Protein AF-A0A7X6U0X2-F1 (afdb_monomer_lite)

pLDDT: mean 89.51, std 10.85, range [42.09, 97.94]

Sequence (118 aa):
MNEQQKKRKHIPDITTALRADVIRMPGIISECSGIRIHGRRIKSVIFTTDAAQIINHNADAAMAVYPFTPHPAISNALISISPVPVFSGVGGGTTGGARCAQIAIFSEAQGAVGLVVN

Secondary structure (DSSP, 8-state):
------PPPP------GGGTT-BPPPGGGGGS--EEETTEEE--EEE---HHHHHSB--SEEEE--SS---HHHHHHHHHH-SS-EEEEEE-SSS-THHHHHHHHHHHHTT-SEEEE-

Radius of gyration: 16.9 Å; chains: 1; bounding box: 47×26×48 Å

Structure (mmCIF, N/CA/C/O backbone):
data_AF-A0A7X6U0X2-F1
#
_entry.id   AF-A0A7X6U0X2-F1
#
loop_
_atom_site.group_PDB
_atom_site.id
_atom_site.type_symbol
_atom_site.label_atom_id
_atom_site.label_alt_id
_atom_site.label_comp_id
_atom_site.label_asym_id
_atom_site.label_entity_id
_atom_site.label_seq_id
_atom_site.pdbx_PDB_ins_code
_atom_site.Cartn_x
_atom_site.Cartn_y
_atom_site.Cartn_z
_atom_site.occupancy
_atom_site.B_iso_or_equiv
_atom_site.auth_seq_id
_atom_site.auth_comp_id
_atom_site.auth_asym_id
_atom_site.auth_atom_id
_atom_site.pdbx_PDB_model_num
ATOM 1 N N . MET A 1 1 ? -34.869 15.527 -0.840 1.00 43.88 1 MET A N 1
ATOM 2 C CA . MET A 1 1 ? -34.350 14.150 -0.673 1.00 43.88 1 MET A CA 1
ATOM 3 C C . MET A 1 1 ? -33.636 14.121 0.668 1.00 43.88 1 MET A C 1
ATOM 5 O O . MET A 1 1 ? -32.683 14.865 0.829 1.00 43.88 1 MET A O 1
ATOM 9 N N . ASN A 1 2 ? -34.190 13.422 1.662 1.00 42.09 2 ASN A N 1
ATOM 10 C CA . ASN A 1 2 ? -33.821 13.593 3.072 1.00 42.09 2 ASN A CA 1
ATOM 11 C C . ASN A 1 2 ? -32.375 13.162 3.355 1.00 42.09 2 ASN A C 1
ATOM 13 O O . ASN A 1 2 ? -32.067 11.971 3.333 1.00 42.09 2 ASN A O 1
ATOM 17 N N . GLU A 1 3 ? -31.517 14.126 3.691 1.00 54.78 3 GLU A N 1
ATOM 18 C CA . GLU A 1 3 ? -30.254 13.881 4.382 1.00 54.78 3 GLU A CA 1
ATOM 19 C C . GLU A 1 3 ? -30.566 13.407 5.804 1.00 54.78 3 GLU A C 1
ATOM 21 O O . GLU A 1 3 ? -30.673 14.182 6.752 1.00 54.78 3 GLU A O 1
ATOM 26 N N . GLN A 1 4 ? -30.762 12.100 5.967 1.00 58.22 4 GLN A N 1
ATOM 27 C CA . GLN A 1 4 ? -30.708 11.499 7.292 1.00 58.22 4 GLN A CA 1
ATOM 28 C C . GLN A 1 4 ? -29.291 11.711 7.833 1.00 58.22 4 GLN A C 1
ATOM 30 O O . GLN A 1 4 ? -28.351 11.040 7.401 1.00 58.22 4 GLN A O 1
ATOM 35 N N . GLN A 1 5 ? -29.140 12.656 8.766 1.00 60.00 5 GLN A N 1
ATOM 36 C CA . GLN A 1 5 ? -27.924 12.853 9.550 1.00 60.00 5 GLN A CA 1
ATOM 37 C C . GLN A 1 5 ? -27.453 11.493 10.076 1.00 60.00 5 GLN A C 1
ATOM 39 O O . GLN A 1 5 ? -28.068 10.892 10.961 1.00 60.00 5 GLN A O 1
ATOM 44 N N . LYS A 1 6 ? -26.356 10.981 9.510 1.00 63.91 6 LYS A N 1
ATOM 45 C CA . LYS A 1 6 ? -25.687 9.778 10.007 1.00 63.91 6 LYS A CA 1
ATOM 46 C C . LYS A 1 6 ? -25.293 10.037 11.458 1.00 63.91 6 LYS A C 1
ATOM 48 O O . LYS A 1 6 ? -24.331 10.756 11.715 1.00 63.91 6 LYS A O 1
ATOM 53 N N . LYS A 1 7 ? -26.009 9.434 12.412 1.00 72.75 7 LYS A N 1
ATOM 54 C CA . LYS A 1 7 ? -25.579 9.405 13.816 1.00 72.75 7 LYS A CA 1
ATOM 55 C C . LYS A 1 7 ? -24.140 8.883 13.867 1.00 72.75 7 LYS A C 1
ATOM 57 O O . LYS A 1 7 ? -23.871 7.769 13.407 1.00 72.75 7 LYS A O 1
ATOM 62 N N . ARG A 1 8 ? -23.218 9.693 14.400 1.00 70.31 8 ARG A N 1
ATOM 63 C CA . ARG A 1 8 ? -21.827 9.284 14.622 1.00 70.31 8 ARG A CA 1
ATOM 64 C C . ARG A 1 8 ? -21.830 8.110 15.598 1.00 70.31 8 ARG A C 1
ATOM 66 O O . ARG A 1 8 ? -22.287 8.236 16.730 1.00 70.31 8 ARG A O 1
ATOM 73 N N . LYS A 1 9 ? -21.375 6.951 15.125 1.00 79.00 9 LYS A N 1
ATOM 74 C CA . LYS A 1 9 ? -21.203 5.765 15.964 1.00 79.00 9 LYS A CA 1
ATOM 75 C C . LYS A 1 9 ? -19.980 5.985 16.847 1.00 79.00 9 LYS A C 1
ATOM 77 O O . LYS A 1 9 ? -18.942 6.403 16.341 1.00 79.00 9 LYS A O 1
ATOM 82 N N . HIS A 1 10 ? -20.102 5.700 18.139 1.00 84.25 10 HIS A N 1
ATOM 83 C CA . HIS A 1 10 ? -18.931 5.586 18.998 1.00 84.25 10 HIS A CA 1
ATOM 84 C C . HIS A 1 10 ? -18.166 4.320 18.596 1.00 84.25 10 HIS A C 1
ATOM 86 O O . HIS A 1 10 ? -18.749 3.236 18.559 1.00 84.25 10 HIS A O 1
ATOM 92 N N . ILE A 1 11 ? -16.895 4.477 18.235 1.00 86.31 11 ILE A N 1
ATOM 93 C CA . ILE A 1 11 ? -16.005 3.378 17.858 1.00 86.31 11 ILE A CA 1
ATOM 94 C C . ILE A 1 11 ? -14.947 3.301 18.962 1.00 86.31 11 ILE A C 1
ATOM 96 O O . ILE A 1 11 ? -14.166 4.246 19.081 1.00 86.31 11 ILE A O 1
ATOM 100 N N . PRO A 1 12 ? -14.938 2.246 19.794 1.00 87.81 12 PRO A N 1
ATOM 101 C CA . PRO A 1 12 ? -13.898 2.086 20.800 1.00 87.81 12 PRO A CA 1
ATOM 102 C C . PRO A 1 12 ? -12.551 1.841 20.111 1.00 87.81 12 PRO A C 1
ATOM 104 O O . PRO A 1 12 ? -12.467 1.049 19.172 1.00 87.81 12 PRO A O 1
ATOM 107 N N . ASP A 1 13 ? -11.506 2.518 20.581 1.00 86.19 13 ASP A N 1
ATOM 108 C CA . ASP A 1 13 ? -10.133 2.340 20.107 1.00 86.19 13 ASP A CA 1
ATOM 109 C C . ASP A 1 13 ? -9.341 1.540 21.147 1.00 86.19 13 ASP A C 1
ATOM 111 O O . ASP A 1 13 ? -9.223 1.952 22.302 1.00 86.19 13 ASP A O 1
ATOM 115 N N . ILE A 1 14 ? -8.839 0.370 20.749 1.00 88.88 14 ILE A N 1
ATOM 116 C CA . ILE A 1 14 ? -8.076 -0.533 21.614 1.00 88.88 14 ILE A CA 1
ATOM 117 C C . ILE A 1 14 ? -6.607 -0.426 21.209 1.00 88.88 14 ILE A C 1
ATOM 119 O O . ILE A 1 14 ? -6.210 -0.892 20.142 1.00 88.88 14 ILE A O 1
ATOM 123 N N . THR A 1 15 ? -5.787 0.167 22.074 1.00 88.50 15 THR A N 1
ATOM 124 C CA . THR A 1 15 ? -4.358 0.402 21.820 1.00 88.50 15 THR A CA 1
ATOM 125 C C . THR A 1 15 ? -3.507 0.088 23.052 1.00 88.50 15 THR A C 1
ATOM 127 O O . THR A 1 15 ? -4.023 -0.057 24.158 1.00 88.50 15 THR A O 1
ATOM 130 N N . THR A 1 16 ? -2.192 -0.024 22.865 1.00 90.62 16 THR A N 1
ATOM 131 C CA . THR A 1 16 ? -1.201 -0.222 23.936 1.00 90.62 16 THR A CA 1
ATOM 132 C C . THR A 1 16 ? -0.067 0.796 23.803 1.00 90.62 16 THR A C 1
ATOM 134 O O . THR A 1 16 ? 0.109 1.388 22.738 1.00 90.62 16 THR A O 1
ATOM 137 N N . ALA A 1 17 ? 0.732 0.984 24.861 1.00 88.81 17 ALA A N 1
ATOM 138 C CA . ALA A 1 17 ? 1.894 1.881 24.829 1.00 88.81 17 ALA A CA 1
ATOM 139 C C . ALA A 1 17 ? 2.924 1.489 23.749 1.00 88.81 17 ALA A C 1
ATOM 141 O O . ALA A 1 17 ? 3.520 2.354 23.123 1.00 88.81 17 ALA A O 1
ATOM 142 N N . LEU A 1 18 ? 3.064 0.189 23.460 1.00 89.00 18 LEU A N 1
ATOM 143 C CA . LEU A 1 18 ? 3.949 -0.331 22.406 1.00 89.00 18 LEU A CA 1
ATOM 144 C C . LEU A 1 18 ? 3.450 -0.041 20.977 1.00 89.00 18 LEU A C 1
ATOM 146 O O . LEU A 1 18 ? 4.170 -0.292 20.018 1.00 89.00 18 LEU A O 1
ATOM 150 N N . ARG A 1 19 ? 2.215 0.456 20.821 1.00 84.25 19 ARG A N 1
ATOM 151 C CA . ARG A 1 19 ? 1.617 0.867 19.539 1.00 84.25 19 ARG A CA 1
ATOM 152 C C . ARG A 1 19 ? 1.375 2.376 19.456 1.00 84.25 19 ARG A C 1
ATOM 154 O O . ARG A 1 19 ? 0.544 2.824 18.668 1.00 84.25 19 ARG A O 1
ATOM 161 N N . ALA A 1 20 ? 2.082 3.159 20.271 1.00 83.00 20 ALA A N 1
ATOM 162 C CA . ALA A 1 20 ? 1.974 4.615 20.250 1.00 83.00 20 ALA A CA 1
ATOM 163 C C . ALA A 1 20 ? 2.386 5.210 18.889 1.00 83.00 20 ALA A C 1
ATOM 165 O O . ALA A 1 20 ? 1.717 6.119 18.406 1.00 83.00 20 ALA A O 1
ATOM 166 N N . ASP A 1 21 ? 3.398 4.629 18.236 1.00 89.00 21 ASP A N 1
ATOM 167 C CA . ASP A 1 21 ? 3.983 5.147 16.990 1.00 89.00 21 ASP A CA 1
ATOM 168 C C . ASP A 1 21 ? 3.273 4.670 15.709 1.00 89.00 21 ASP A C 1
ATOM 170 O O . ASP A 1 21 ? 3.786 4.848 14.604 1.00 89.00 21 ASP A O 1
ATOM 174 N N . VAL A 1 22 ? 2.105 4.026 15.822 1.00 93.88 22 VAL A N 1
ATOM 175 C CA . VAL A 1 22 ? 1.315 3.623 14.646 1.00 93.88 22 VAL A CA 1
ATOM 176 C C . VAL A 1 22 ? 0.911 4.864 13.852 1.00 93.88 22 VAL A C 1
ATOM 178 O O . VAL A 1 22 ? 0.327 5.803 14.396 1.00 93.88 22 VAL A O 1
ATOM 181 N N . ILE A 1 23 ? 1.120 4.833 12.535 1.00 95.50 23 ILE A N 1
ATOM 182 C CA . ILE A 1 23 ? 0.636 5.886 11.640 1.00 95.50 23 ILE A CA 1
ATOM 183 C C . ILE A 1 23 ? -0.890 5.787 11.541 1.00 95.50 23 ILE A C 1
ATOM 185 O O . ILE A 1 23 ? -1.443 4.840 10.970 1.00 95.50 23 ILE A O 1
ATOM 189 N N . ARG A 1 24 ? -1.580 6.782 12.106 1.00 94.56 24 ARG A N 1
ATOM 190 C CA . ARG A 1 24 ? -3.045 6.838 12.165 1.00 94.56 24 ARG A CA 1
ATOM 191 C C . ARG A 1 24 ? -3.619 7.712 11.058 1.00 94.56 24 ARG A C 1
ATOM 193 O O . ARG A 1 24 ? -3.265 8.879 10.913 1.00 94.56 24 ARG A O 1
ATOM 200 N N . MET A 1 25 ? -4.560 7.152 10.310 1.00 95.31 25 MET A N 1
ATOM 201 C CA . MET A 1 25 ? -5.336 7.867 9.308 1.00 95.31 25 MET A CA 1
ATOM 202 C C . MET A 1 25 ? -6.271 8.897 9.962 1.00 95.31 25 MET A C 1
ATOM 204 O O . MET A 1 25 ? -6.887 8.597 10.992 1.00 95.31 25 MET A O 1
ATOM 208 N N . PRO A 1 26 ? -6.438 10.090 9.361 1.00 93.81 26 PRO A N 1
ATOM 209 C CA . PRO A 1 26 ? -7.380 11.094 9.841 1.00 93.81 26 PRO A CA 1
ATOM 210 C C . PRO A 1 26 ? -8.812 10.557 9.952 1.00 93.81 26 PRO A C 1
ATOM 212 O O . PRO A 1 26 ? -9.360 10.008 8.995 1.00 93.81 26 PRO A O 1
ATOM 215 N N . GLY A 1 27 ? -9.466 10.791 11.095 1.00 91.06 27 GLY A N 1
ATOM 216 C CA . GLY A 1 27 ? -10.826 10.295 11.352 1.00 91.06 27 GLY A CA 1
ATOM 217 C C . GLY A 1 27 ? -11.877 10.766 10.335 1.00 91.06 27 GLY A C 1
ATOM 218 O O . GLY A 1 27 ? -12.848 10.050 10.077 1.00 91.06 27 GLY A O 1
ATOM 219 N N . ILE A 1 28 ? -11.652 11.921 9.694 1.00 92.38 28 ILE A N 1
ATOM 220 C CA . ILE A 1 28 ? -12.518 12.473 8.638 1.00 92.38 28 ILE A CA 1
ATOM 221 C C . ILE A 1 28 ? -12.660 11.533 7.430 1.00 92.38 28 ILE A C 1
ATOM 223 O O . ILE A 1 28 ? -13.702 11.518 6.779 1.00 92.38 28 ILE A O 1
ATOM 227 N N . ILE A 1 29 ? -11.676 10.661 7.174 1.00 94.25 29 ILE A N 1
ATOM 228 C CA . ILE A 1 29 ? -11.734 9.674 6.083 1.00 94.25 29 ILE A CA 1
ATOM 229 C C . ILE A 1 29 ? -12.909 8.697 6.269 1.00 94.25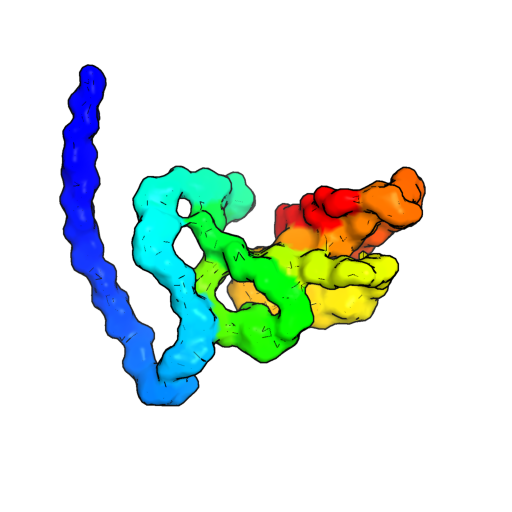 29 ILE A C 1
ATOM 231 O O . ILE A 1 29 ? -13.448 8.167 5.299 1.00 94.25 29 ILE A O 1
ATOM 235 N N . SER A 1 30 ? -13.395 8.492 7.497 1.00 90.12 30 SER A N 1
ATOM 236 C CA . SER A 1 30 ? -14.567 7.643 7.744 1.00 90.12 30 SER A CA 1
ATOM 237 C C . SER A 1 30 ? -15.846 8.141 7.047 1.00 90.12 30 SER A C 1
ATOM 239 O O . SER A 1 30 ? -16.726 7.324 6.740 1.00 90.12 30 SER A O 1
ATOM 241 N N . GLU A 1 31 ? -15.928 9.438 6.737 1.00 91.44 31 GLU A N 1
ATOM 242 C CA . GLU A 1 31 ? -17.068 10.079 6.077 1.00 91.44 31 GLU A CA 1
ATOM 243 C C . GLU A 1 31 ? -17.080 9.835 4.557 1.00 91.44 31 GLU A C 1
ATOM 245 O O . GLU A 1 31 ? -18.146 9.887 3.938 1.00 91.44 31 GLU A O 1
ATO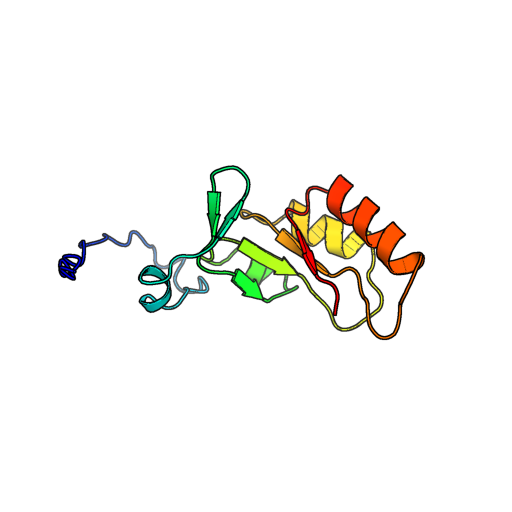M 250 N N . CYS A 1 32 ? -15.942 9.462 3.955 1.00 93.44 32 CYS A N 1
ATOM 251 C CA . CYS A 1 32 ? -15.850 9.239 2.515 1.00 93.44 32 CYS A CA 1
ATOM 252 C C . CYS A 1 32 ? -16.562 7.948 2.058 1.00 93.44 32 CYS A C 1
ATOM 254 O O . CYS A 1 32 ? -16.770 6.977 2.810 1.00 93.44 32 CYS A O 1
ATOM 256 N N . SER A 1 33 ? -16.943 7.924 0.777 1.00 94.75 33 SER A N 1
ATOM 257 C CA . SER A 1 33 ? -17.485 6.733 0.122 1.00 94.75 33 SER A CA 1
ATOM 258 C C . SER A 1 33 ? -16.427 5.631 0.016 1.00 94.75 33 SER A C 1
ATOM 260 O O . SER A 1 33 ? -16.732 4.480 0.338 1.00 94.75 33 SER A O 1
ATOM 262 N N . GLY A 1 34 ? -15.195 5.973 -0.351 1.00 95.44 34 GLY A N 1
ATOM 263 C CA . GLY A 1 34 ? -14.151 5.004 -0.675 1.00 95.44 34 GLY A CA 1
ATOM 264 C C . GLY A 1 34 ? -14.485 4.175 -1.920 1.00 95.44 34 GLY A C 1
ATOM 265 O O . GLY A 1 34 ? -15.490 4.405 -2.594 1.00 95.44 34 GLY A O 1
ATOM 266 N N . ILE A 1 35 ? -13.651 3.179 -2.200 1.00 95.94 35 ILE A N 1
ATOM 267 C CA . ILE A 1 35 ? -13.750 2.293 -3.366 1.00 95.94 35 ILE A CA 1
ATOM 268 C C . ILE A 1 35 ? -13.896 0.853 -2.871 1.00 95.94 35 ILE A C 1
ATOM 270 O O . ILE A 1 35 ? -13.250 0.458 -1.901 1.00 95.94 35 ILE A O 1
ATOM 274 N N . ARG A 1 36 ? -14.763 0.054 -3.503 1.00 96.25 36 ARG A N 1
ATOM 275 C CA . ARG A 1 36 ? -14.839 -1.390 -3.243 1.00 96.25 36 ARG A CA 1
ATOM 276 C C . ARG A 1 36 ? -14.014 -2.144 -4.274 1.00 96.25 36 ARG A C 1
ATOM 278 O O . ARG A 1 36 ? -14.328 -2.079 -5.455 1.00 96.25 36 ARG A O 1
ATOM 285 N N . ILE A 1 37 ? -13.024 -2.896 -3.807 1.00 94.19 37 ILE A N 1
ATOM 286 C CA . ILE A 1 37 ? -12.198 -3.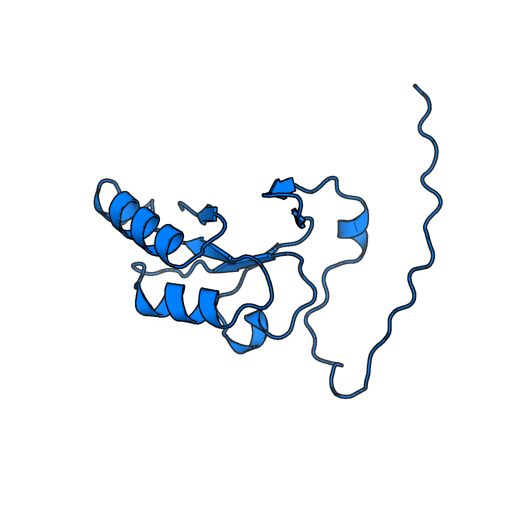780 -4.629 1.00 94.19 37 ILE A CA 1
ATOM 287 C C . ILE A 1 37 ? -12.303 -5.183 -4.031 1.00 94.19 37 ILE A C 1
ATOM 289 O O . ILE A 1 37 ? -12.027 -5.372 -2.849 1.00 94.19 37 ILE A O 1
ATOM 293 N N . HIS A 1 38 ? -12.803 -6.144 -4.814 1.00 89.00 38 HIS A N 1
ATOM 294 C CA . HIS A 1 38 ? -13.028 -7.537 -4.388 1.00 89.00 38 HIS A CA 1
ATOM 295 C C . HIS A 1 38 ? -13.738 -7.678 -3.023 1.00 89.00 38 HIS A C 1
ATOM 297 O O . HIS A 1 38 ? -13.333 -8.445 -2.157 1.00 89.00 38 HIS A O 1
ATOM 303 N N . GLY A 1 39 ? -14.796 -6.890 -2.797 1.00 91.94 39 GLY A N 1
ATOM 304 C CA . GLY A 1 39 ? -15.581 -6.922 -1.554 1.00 91.94 39 GLY A CA 1
ATOM 305 C C . GLY A 1 39 ? -14.978 -6.143 -0.376 1.00 91.94 39 GLY A C 1
ATOM 306 O O . GLY A 1 39 ? -15.702 -5.835 0.573 1.00 91.94 39 GLY A O 1
ATOM 307 N N . ARG A 1 40 ? -13.709 -5.722 -0.451 1.00 93.94 40 ARG A N 1
ATOM 308 C CA . ARG A 1 40 ? -13.065 -4.858 0.548 1.00 93.94 40 ARG A CA 1
ATOM 309 C C . ARG A 1 40 ? -13.296 -3.390 0.212 1.00 93.94 40 ARG A C 1
ATOM 311 O O . ARG A 1 40 ? -13.106 -2.965 -0.923 1.00 93.94 40 ARG A O 1
ATOM 318 N N . ARG A 1 41 ? -13.724 -2.598 1.197 1.00 96.50 41 ARG A N 1
ATOM 319 C CA . ARG A 1 41 ? -13.926 -1.151 1.042 1.00 96.50 41 ARG A CA 1
ATOM 320 C C . ARG A 1 41 ? -12.674 -0.410 1.502 1.00 96.50 41 ARG A C 1
ATOM 322 O O . ARG A 1 41 ? -12.394 -0.397 2.692 1.00 96.50 41 ARG A O 1
ATOM 329 N N . ILE A 1 42 ? -11.970 0.211 0.567 1.00 97.44 42 ILE A N 1
ATOM 330 C CA . ILE A 1 42 ? -10.779 1.028 0.804 1.00 97.44 42 ILE A CA 1
ATOM 331 C C . ILE A 1 42 ? -11.218 2.490 0.889 1.00 97.44 42 ILE A C 1
ATOM 333 O O . ILE A 1 42 ? -11.818 3.012 -0.051 1.00 97.44 42 ILE A O 1
ATOM 337 N N . LYS A 1 43 ? -10.959 3.149 2.018 1.00 97.50 43 LYS A N 1
ATOM 338 C CA . LYS A 1 43 ? -11.238 4.577 2.229 1.00 97.50 43 LYS A CA 1
ATOM 339 C C . LYS A 1 43 ? -9.969 5.398 2.402 1.00 97.50 43 LYS A C 1
ATOM 341 O O . LYS A 1 43 ? -9.956 6.574 2.056 1.00 97.50 43 LYS A O 1
ATOM 346 N N . SER A 1 44 ? -8.931 4.773 2.937 1.00 97.75 44 SER A N 1
ATOM 347 C CA . SER A 1 44 ? -7.622 5.359 3.189 1.00 97.75 44 SER A CA 1
ATOM 348 C C . SER A 1 44 ? -6.536 4.575 2.465 1.00 97.75 44 SER A C 1
ATOM 350 O O . SER A 1 44 ? -6.547 3.344 2.449 1.00 97.75 44 SER A O 1
ATOM 352 N N . VAL A 1 45 ? -5.591 5.306 1.881 1.00 97.38 45 VAL A N 1
ATOM 353 C CA . VAL A 1 45 ? -4.401 4.744 1.246 1.00 97.38 45 VAL A CA 1
ATOM 354 C C . VAL A 1 45 ? -3.195 5.464 1.828 1.00 97.38 45 VAL A C 1
ATOM 356 O O . VAL A 1 45 ? -3.100 6.684 1.705 1.00 97.38 45 VAL A O 1
ATOM 359 N N . ILE A 1 46 ? -2.294 4.733 2.482 1.00 97.81 46 ILE A N 1
ATOM 360 C CA . ILE A 1 46 ? -1.009 5.298 2.898 1.00 97.81 46 ILE A CA 1
ATOM 361 C C . ILE A 1 46 ? -0.063 5.302 1.699 1.00 97.81 46 ILE A C 1
ATOM 363 O O . ILE A 1 46 ? 0.074 4.291 1.013 1.00 97.81 46 ILE A O 1
ATOM 367 N N . PHE A 1 47 ? 0.579 6.433 1.427 1.00 97.12 47 PHE A N 1
ATOM 368 C CA . PHE A 1 47 ? 1.557 6.539 0.352 1.00 97.12 47 PHE A CA 1
ATOM 369 C C . PHE A 1 47 ? 2.969 6.445 0.929 1.00 97.12 47 PHE A C 1
ATOM 371 O O . PHE A 1 47 ? 3.434 7.385 1.570 1.00 97.12 47 PHE A O 1
ATOM 378 N N . THR A 1 48 ? 3.625 5.297 0.754 1.00 96.56 48 THR A N 1
ATOM 379 C CA . THR A 1 48 ? 4.978 5.063 1.271 1.00 96.56 48 THR A CA 1
ATOM 380 C C . THR A 1 48 ? 5.639 3.858 0.601 1.00 96.56 48 THR A C 1
ATOM 382 O O . THR A 1 48 ? 4.974 2.957 0.094 1.00 96.56 48 THR A O 1
ATOM 385 N N . THR A 1 49 ? 6.968 3.841 0.614 1.00 95.75 49 THR A N 1
ATOM 386 C CA . THR A 1 49 ? 7.800 2.683 0.240 1.00 95.75 49 THR A CA 1
ATOM 387 C C . THR A 1 49 ? 8.706 2.234 1.386 1.00 95.75 49 THR A C 1
ATOM 389 O O . THR A 1 49 ? 9.509 1.320 1.221 1.00 95.75 49 THR A O 1
ATOM 392 N N . ASP A 1 50 ? 8.558 2.850 2.560 1.00 96.38 50 ASP A N 1
ATOM 393 C CA . ASP A 1 50 ? 9.272 2.467 3.768 1.00 96.38 50 ASP A CA 1
ATOM 394 C C . ASP A 1 50 ? 8.651 1.192 4.357 1.00 96.38 50 ASP A C 1
ATOM 396 O O . ASP A 1 50 ? 7.457 1.138 4.668 1.00 96.38 50 ASP A O 1
ATOM 400 N N . ALA A 1 51 ? 9.475 0.157 4.518 1.00 96.06 51 ALA A N 1
ATOM 401 C CA . ALA A 1 51 ? 9.033 -1.149 4.990 1.00 96.06 51 ALA A CA 1
ATOM 402 C C . ALA A 1 51 ? 8.448 -1.112 6.412 1.00 96.06 51 ALA A C 1
ATOM 404 O O . ALA A 1 51 ? 7.476 -1.817 6.687 1.00 96.06 51 ALA A O 1
ATOM 405 N N . ALA A 1 52 ? 8.995 -0.282 7.306 1.00 95.94 52 ALA A N 1
ATOM 406 C CA . ALA A 1 52 ? 8.491 -0.141 8.668 1.00 95.94 52 ALA A CA 1
ATOM 407 C C . ALA A 1 52 ? 7.140 0.584 8.679 1.00 95.94 52 ALA A C 1
ATOM 409 O O . ALA A 1 52 ? 6.231 0.192 9.410 1.00 95.94 52 ALA A O 1
ATOM 410 N N . GLN A 1 53 ? 6.971 1.600 7.830 1.00 96.69 53 GLN A N 1
ATOM 411 C CA . GLN A 1 53 ? 5.693 2.301 7.709 1.00 96.69 53 GLN A CA 1
ATOM 412 C C . GLN A 1 53 ? 4.599 1.412 7.112 1.00 96.69 53 GLN A C 1
ATOM 414 O O . GLN A 1 53 ? 3.472 1.462 7.597 1.00 96.69 53 GLN A O 1
ATOM 419 N N . ILE A 1 54 ? 4.924 0.571 6.120 1.00 97.44 54 ILE A N 1
ATOM 420 C CA . ILE A 1 54 ? 3.976 -0.378 5.508 1.00 97.44 54 ILE A CA 1
ATOM 421 C C . ILE A 1 54 ? 3.380 -1.347 6.535 1.00 97.44 54 ILE A C 1
ATOM 423 O O . ILE A 1 54 ? 2.208 -1.700 6.428 1.00 97.44 54 ILE A O 1
ATOM 427 N N . ILE A 1 55 ? 4.151 -1.783 7.531 1.00 96.06 55 ILE A N 1
ATOM 428 C CA . ILE A 1 55 ? 3.656 -2.722 8.550 1.00 96.06 55 ILE A CA 1
ATOM 429 C C . ILE A 1 55 ? 3.031 -2.024 9.767 1.00 96.06 55 ILE A C 1
ATOM 431 O O . ILE A 1 55 ? 2.348 -2.677 10.556 1.00 96.06 55 ILE A O 1
ATOM 435 N N . ASN A 1 56 ? 3.244 -0.713 9.929 1.00 95.62 56 ASN A N 1
ATOM 436 C CA . ASN A 1 56 ? 2.890 0.039 11.136 1.00 95.62 56 ASN A CA 1
ATOM 437 C C . ASN A 1 56 ? 1.914 1.202 10.867 1.00 95.62 56 ASN A C 1
ATOM 439 O O . ASN A 1 56 ? 2.173 2.361 11.199 1.00 95.62 56 ASN A O 1
ATOM 443 N N . HIS A 1 57 ? 0.759 0.894 10.277 1.00 96.62 57 HIS A N 1
ATOM 444 C CA . HIS A 1 57 ? -0.301 1.866 10.003 1.00 96.62 57 HIS A CA 1
ATOM 445 C C . HIS A 1 57 ? -1.702 1.266 10.200 1.00 96.62 57 HIS A C 1
ATOM 447 O O . HIS A 1 57 ? -1.868 0.050 10.252 1.00 96.62 57 HIS A O 1
ATOM 453 N N . ASN A 1 58 ? -2.740 2.111 10.218 1.00 95.81 58 ASN A N 1
ATOM 454 C CA . ASN A 1 58 ? -4.147 1.670 10.200 1.00 95.81 58 ASN A CA 1
ATOM 455 C C . ASN A 1 58 ? -4.910 1.998 8.896 1.00 95.81 58 ASN A C 1
ATOM 457 O O . ASN A 1 58 ? -6.135 1.897 8.872 1.00 95.81 58 ASN A O 1
ATOM 461 N N . ALA A 1 59 ? -4.213 2.407 7.828 1.00 97.62 59 ALA A N 1
ATOM 462 C CA . ALA A 1 59 ? -4.809 2.593 6.502 1.00 97.62 59 ALA A CA 1
ATOM 463 C C . ALA A 1 59 ? -5.421 1.305 5.924 1.00 97.62 59 ALA A C 1
ATOM 465 O O . ALA A 1 59 ? -4.981 0.201 6.239 1.00 97.62 59 ALA A O 1
ATOM 466 N N . ASP A 1 60 ? -6.408 1.447 5.035 1.00 97.75 60 ASP A N 1
ATOM 467 C CA . ASP A 1 60 ? -7.115 0.312 4.427 1.00 97.75 60 ASP A CA 1
ATOM 468 C C . ASP A 1 60 ? -6.307 -0.383 3.323 1.00 97.75 60 ASP A C 1
ATOM 470 O O . ASP A 1 60 ? -6.560 -1.563 3.049 1.00 97.75 60 ASP A O 1
ATOM 474 N N . ALA A 1 61 ? -5.386 0.354 2.693 1.00 97.94 61 ALA A N 1
ATOM 475 C CA . ALA A 1 61 ? -4.469 -0.079 1.641 1.00 97.94 61 ALA A CA 1
ATOM 476 C C . ALA A 1 61 ? -3.176 0.761 1.655 1.00 97.94 61 ALA A C 1
ATOM 478 O O . ALA A 1 61 ? -3.135 1.841 2.252 1.00 97.94 61 ALA A O 1
ATOM 479 N N . ALA A 1 62 ? -2.142 0.288 0.963 1.00 97.94 62 ALA A N 1
ATOM 480 C CA . ALA A 1 62 ? -0.882 1.001 0.770 1.00 97.94 62 ALA A CA 1
ATOM 481 C C . ALA A 1 62 ? -0.628 1.269 -0.716 1.00 97.94 62 ALA A C 1
ATOM 483 O O . ALA A 1 62 ? -0.970 0.459 -1.571 1.00 97.94 62 ALA A O 1
ATOM 484 N N . MET A 1 63 ? -0.016 2.402 -1.031 1.00 97.38 63 MET A N 1
ATOM 485 C CA . MET A 1 63 ? 0.453 2.747 -2.367 1.00 97.38 63 MET A CA 1
ATOM 486 C C . MET A 1 63 ? 1.974 2.839 -2.334 1.00 97.38 63 MET A C 1
ATOM 488 O O . MET A 1 63 ? 2.534 3.722 -1.689 1.00 97.38 63 MET A O 1
ATOM 492 N N . ALA A 1 64 ? 2.628 1.911 -3.024 1.00 95.81 64 ALA A N 1
ATOM 493 C CA . ALA A 1 64 ? 4.073 1.753 -3.051 1.00 95.81 64 ALA A CA 1
ATOM 494 C C . ALA A 1 64 ? 4.622 2.230 -4.401 1.00 95.81 64 ALA A C 1
ATOM 496 O O . ALA A 1 64 ? 4.808 1.442 -5.331 1.00 95.81 64 ALA A O 1
ATOM 497 N N . VAL A 1 65 ? 4.861 3.540 -4.507 1.00 92.88 65 VAL A N 1
ATOM 498 C CA . VAL A 1 65 ? 5.467 4.183 -5.687 1.00 92.88 65 VAL A CA 1
ATOM 499 C C . VAL A 1 65 ? 6.736 4.909 -5.255 1.00 92.88 65 VAL A C 1
ATOM 501 O O . VAL A 1 65 ? 6.734 5.622 -4.254 1.00 92.88 65 VAL A O 1
ATOM 504 N N . TYR A 1 66 ? 7.817 4.720 -6.006 1.00 88.75 66 TYR A N 1
ATOM 505 C CA . TYR A 1 66 ? 9.137 5.298 -5.748 1.00 88.75 66 TYR A CA 1
ATOM 506 C C . TYR A 1 66 ? 9.658 6.038 -6.992 1.00 88.75 66 TYR A C 1
ATOM 508 O O . TYR A 1 66 ? 9.270 5.701 -8.111 1.00 88.75 66 TYR A O 1
ATOM 516 N N . PRO A 1 67 ? 10.533 7.049 -6.826 1.00 86.38 67 PRO A N 1
ATOM 517 C CA . PRO A 1 67 ? 10.891 7.997 -7.885 1.00 86.38 67 PRO A CA 1
ATOM 518 C C . PRO A 1 67 ? 12.036 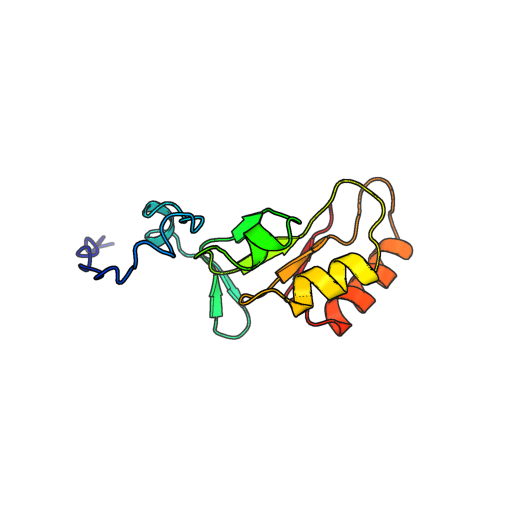7.507 -8.794 1.00 86.38 67 PRO A C 1
ATOM 520 O O . PRO A 1 67 ? 12.885 8.291 -9.210 1.00 86.38 67 PRO A O 1
ATOM 523 N N . PHE A 1 68 ? 12.102 6.210 -9.086 1.00 85.31 68 PHE A N 1
ATOM 524 C CA . PHE A 1 68 ? 13.097 5.630 -9.992 1.00 85.31 68 PHE A CA 1
ATOM 525 C C . PHE A 1 68 ? 12.530 4.392 -10.691 1.00 85.31 68 PHE A C 1
ATOM 527 O O . PHE A 1 68 ? 11.422 3.952 -10.397 1.00 85.31 68 PHE A O 1
ATOM 534 N N . THR A 1 69 ? 13.289 3.843 -11.643 1.00 83.12 69 THR A N 1
ATOM 535 C CA . THR A 1 69 ? 12.881 2.685 -12.446 1.00 83.12 69 THR A CA 1
ATOM 536 C C . THR A 1 69 ? 12.342 1.553 -11.569 1.00 83.12 69 THR A C 1
ATOM 538 O O . THR A 1 69 ? 13.083 1.074 -10.704 1.00 83.12 69 THR A O 1
ATOM 541 N N . PRO A 1 70 ? 11.107 1.076 -11.808 1.00 84.38 70 PRO A N 1
ATOM 542 C CA . PRO A 1 70 ? 10.538 0.027 -10.988 1.00 84.38 70 PRO A CA 1
ATOM 543 C C . PRO A 1 70 ? 11.385 -1.246 -11.006 1.00 84.38 70 PRO A C 1
ATOM 545 O O . PRO A 1 70 ? 11.751 -1.754 -12.070 1.00 84.38 70 PRO A O 1
ATOM 548 N N . HIS A 1 71 ? 11.702 -1.751 -9.818 1.00 86.88 71 HIS A N 1
ATOM 549 C CA . HIS A 1 71 ? 12.453 -2.969 -9.600 1.00 86.88 71 HIS A CA 1
ATOM 550 C C . HIS A 1 71 ? 11.547 -4.069 -9.007 1.00 86.88 71 HIS A C 1
ATOM 552 O O . HIS A 1 71 ? 11.082 -3.929 -7.872 1.00 86.88 71 HIS A O 1
ATOM 558 N N . PRO A 1 72 ? 11.367 -5.201 -9.715 1.00 88.19 72 PRO A N 1
ATOM 559 C CA . PRO A 1 72 ? 10.659 -6.406 -9.269 1.00 88.19 72 PRO A CA 1
ATOM 560 C C . PRO A 1 72 ? 10.821 -6.792 -7.795 1.00 88.19 72 PRO A C 1
ATOM 562 O O . PRO A 1 72 ? 9.843 -7.073 -7.108 1.00 88.19 72 PRO A O 1
ATOM 565 N N . ALA A 1 73 ? 12.061 -6.802 -7.299 1.00 92.06 73 ALA A N 1
ATOM 566 C CA . ALA A 1 73 ? 12.353 -7.201 -5.922 1.00 92.06 73 ALA A CA 1
ATOM 567 C C . ALA A 1 73 ? 11.784 -6.228 -4.877 1.00 92.06 73 ALA A C 1
ATOM 569 O O . ALA A 1 73 ? 11.362 -6.669 -3.811 1.00 92.06 73 ALA A O 1
ATOM 570 N N . ILE A 1 74 ? 11.745 -4.926 -5.186 1.00 93.12 74 ILE A N 1
ATOM 571 C CA . ILE A 1 74 ? 11.201 -3.912 -4.276 1.00 93.12 74 ILE A CA 1
ATOM 572 C C . ILE A 1 74 ? 9.688 -4.092 -4.190 1.00 93.12 74 ILE A C 1
ATOM 574 O O . ILE A 1 74 ? 9.161 -4.240 -3.093 1.00 93.12 74 ILE A O 1
ATOM 578 N N . SER A 1 75 ? 9.000 -4.163 -5.336 1.00 92.38 75 SER A N 1
ATOM 579 C CA . SER A 1 75 ? 7.552 -4.406 -5.369 1.00 92.38 75 SER A CA 1
ATOM 580 C C . SER A 1 75 ? 7.187 -5.691 -4.625 1.00 92.38 75 SER A C 1
ATOM 582 O O . SER A 1 75 ? 6.322 -5.650 -3.754 1.00 92.38 75 SER A O 1
ATOM 584 N N . ASN A 1 76 ? 7.911 -6.790 -4.868 1.00 95.00 76 ASN A N 1
ATOM 585 C CA . ASN A 1 76 ? 7.675 -8.056 -4.175 1.00 95.00 76 ASN A CA 1
ATOM 586 C C . ASN A 1 76 ? 7.787 -7.924 -2.658 1.00 95.00 76 ASN A C 1
ATOM 588 O O . ASN A 1 76 ? 6.934 -8.419 -1.928 1.00 95.00 76 ASN A O 1
ATOM 592 N N . ALA A 1 77 ? 8.856 -7.278 -2.184 1.00 96.25 77 ALA A N 1
ATOM 593 C CA . ALA A 1 77 ? 9.120 -7.128 -0.763 1.00 96.25 77 ALA A CA 1
ATOM 594 C C . ALA A 1 77 ? 8.011 -6.313 -0.094 1.00 96.25 77 ALA A C 1
ATOM 596 O O . ALA A 1 77 ? 7.458 -6.752 0.909 1.00 96.25 77 ALA A O 1
ATOM 597 N N . LEU A 1 78 ? 7.637 -5.173 -0.685 1.00 97.00 78 LEU A N 1
ATOM 598 C CA . LEU A 1 78 ? 6.596 -4.299 -0.144 1.00 97.00 78 LEU A CA 1
ATOM 599 C C . LEU A 1 78 ? 5.214 -4.968 -0.168 1.00 97.00 78 LEU A C 1
ATOM 601 O O . LEU A 1 78 ? 4.471 -4.841 0.801 1.00 97.00 78 LEU A O 1
ATOM 605 N N . ILE A 1 79 ? 4.886 -5.714 -1.229 1.00 97.19 79 ILE A N 1
ATOM 606 C CA . ILE A 1 79 ? 3.639 -6.490 -1.313 1.00 97.19 79 ILE A CA 1
ATOM 607 C C . ILE A 1 79 ? 3.629 -7.604 -0.259 1.00 97.19 79 ILE A C 1
ATOM 609 O O . ILE A 1 79 ? 2.650 -7.751 0.463 1.00 97.19 79 ILE A O 1
ATOM 613 N N . SER A 1 80 ? 4.732 -8.344 -0.124 1.00 96.81 80 SER A N 1
ATOM 614 C CA . SER A 1 80 ? 4.822 -9.515 0.759 1.00 96.81 80 SER A CA 1
ATOM 615 C C . SER A 1 80 ? 4.734 -9.167 2.243 1.00 96.81 80 SER A C 1
ATOM 617 O O . SER A 1 80 ? 4.177 -9.940 3.018 1.00 96.81 80 SER A O 1
ATOM 619 N N . ILE A 1 81 ? 5.298 -8.030 2.662 1.00 97.56 81 ILE A N 1
ATOM 620 C CA . ILE A 1 81 ? 5.256 -7.614 4.071 1.00 97.56 81 ILE A CA 1
ATOM 621 C C . ILE A 1 81 ? 3.957 -6.891 4.434 1.00 97.56 81 ILE A C 1
ATOM 623 O O . ILE A 1 81 ? 3.662 -6.743 5.620 1.00 97.56 81 ILE A O 1
ATOM 627 N N . SER A 1 82 ? 3.202 -6.387 3.452 1.00 97.62 82 SER A N 1
ATOM 628 C CA . SER A 1 82 ? 2.067 -5.518 3.743 1.00 97.62 82 SER A CA 1
ATOM 629 C C . SER A 1 82 ? 0.896 -6.298 4.348 1.00 97.62 82 SER A C 1
ATOM 631 O O . SER A 1 82 ? 0.425 -7.271 3.758 1.00 97.62 82 SER A O 1
ATOM 633 N N . PRO A 1 83 ? 0.346 -5.851 5.493 1.00 96.06 83 PRO A N 1
ATOM 634 C CA . PRO A 1 83 ? -0.859 -6.446 6.067 1.00 96.06 83 PRO A CA 1
ATOM 635 C C . PRO A 1 83 ? -2.139 -6.031 5.317 1.00 96.06 83 PRO A C 1
ATOM 637 O O . PRO A 1 83 ? -3.243 -6.471 5.657 1.00 96.06 83 PRO A O 1
ATOM 640 N N . VAL A 1 84 ? -2.026 -5.145 4.323 1.00 97.19 84 VAL A N 1
ATOM 641 C CA . VAL A 1 84 ? -3.142 -4.590 3.556 1.00 97.19 84 VAL A CA 1
ATOM 642 C C . VAL A 1 84 ? -2.876 -4.693 2.050 1.00 97.19 84 VAL A C 1
ATOM 644 O O . VAL A 1 84 ? -1.739 -4.887 1.636 1.00 97.19 84 VAL A O 1
ATOM 647 N N . PRO A 1 85 ? -3.904 -4.558 1.195 1.00 97.31 85 PRO A N 1
ATOM 648 C CA . PRO A 1 85 ? -3.711 -4.549 -0.248 1.00 97.31 85 PRO A CA 1
ATOM 649 C C . PRO A 1 85 ? -2.753 -3.437 -0.688 1.00 97.31 85 PRO A C 1
ATOM 651 O O . PRO A 1 85 ? -2.860 -2.302 -0.215 1.00 97.31 85 PRO A O 1
ATOM 654 N N . VAL A 1 86 ? -1.859 -3.757 -1.626 1.00 97.69 86 VAL A N 1
ATOM 655 C CA . VAL A 1 86 ? -0.847 -2.826 -2.140 1.00 97.69 86 VAL A CA 1
ATOM 656 C C . VAL A 1 86 ? -1.146 -2.439 -3.583 1.00 97.69 86 VAL A C 1
ATOM 658 O O . VAL A 1 86 ? -1.320 -3.297 -4.449 1.00 97.69 86 VAL A O 1
ATOM 661 N N . PHE A 1 87 ? -1.160 -1.135 -3.843 1.00 97.38 87 PHE A N 1
ATOM 662 C CA . PHE A 1 87 ? -1.094 -0.552 -5.175 1.00 97.38 87 PHE A CA 1
ATOM 663 C C . PHE A 1 87 ? 0.377 -0.361 -5.554 1.00 97.38 87 PHE A C 1
ATOM 665 O O . PHE A 1 87 ? 1.093 0.397 -4.897 1.00 97.38 87 PHE A O 1
ATOM 672 N N . SER A 1 88 ? 0.840 -1.062 -6.587 1.00 95.88 88 SER A N 1
ATOM 673 C CA . SER A 1 88 ? 2.252 -1.069 -6.990 1.00 95.88 88 SER A CA 1
ATOM 674 C C . SER A 1 88 ? 2.513 -0.053 -8.101 1.00 95.88 88 SER A C 1
ATOM 676 O O . SER A 1 88 ? 1.793 -0.024 -9.099 1.00 95.88 88 SER A O 1
ATOM 678 N N . GLY A 1 89 ? 3.544 0.779 -7.944 1.00 93.50 89 GLY A N 1
ATOM 679 C CA . GLY A 1 89 ? 4.012 1.675 -9.000 1.00 93.50 89 GLY A CA 1
ATOM 680 C C . GLY A 1 89 ? 4.683 0.919 -10.144 1.00 93.50 89 GLY A C 1
ATOM 681 O O . GLY A 1 89 ? 5.588 0.118 -9.910 1.00 93.50 89 GLY A O 1
ATOM 682 N N . VAL A 1 90 ? 4.269 1.200 -11.382 1.00 91.75 90 VAL A N 1
ATOM 683 C CA . VAL A 1 90 ? 4.775 0.511 -12.586 1.00 91.75 90 VAL A CA 1
ATOM 684 C C . VAL A 1 90 ? 5.490 1.436 -13.575 1.00 91.75 90 VAL A C 1
ATOM 686 O O . VAL A 1 90 ? 5.910 0.983 -14.640 1.00 91.75 90 VAL A O 1
ATOM 689 N N . GLY A 1 91 ? 5.677 2.710 -13.219 1.00 86.19 91 GLY A N 1
ATOM 690 C CA . GLY A 1 91 ? 6.240 3.744 -14.093 1.00 86.19 91 GLY A CA 1
ATOM 691 C C . GLY A 1 91 ? 5.160 4.438 -14.930 1.00 86.19 91 GLY A C 1
ATOM 692 O O . GLY A 1 91 ? 3.983 4.364 -14.597 1.00 86.19 91 GLY A O 1
ATOM 693 N N . GLY A 1 92 ? 5.543 5.075 -16.036 1.00 78.25 92 GLY A N 1
ATOM 694 C CA . GLY A 1 92 ? 4.607 5.696 -16.980 1.00 78.25 92 GLY A CA 1
ATOM 695 C C . GLY A 1 92 ? 5.233 6.863 -17.738 1.00 78.25 92 GLY A C 1
ATOM 696 O O . GLY A 1 92 ? 5.279 6.838 -18.965 1.00 78.25 92 GLY A O 1
ATOM 697 N N . GLY A 1 93 ? 5.776 7.836 -17.006 1.00 72.69 93 GLY A N 1
ATOM 698 C CA . GLY A 1 93 ? 6.349 9.063 -17.558 1.00 72.69 93 GLY A CA 1
ATOM 699 C C . GLY A 1 93 ? 7.606 8.819 -18.395 1.00 72.69 93 GLY A C 1
ATOM 700 O O . GLY A 1 93 ? 7.569 8.873 -19.620 1.00 72.69 93 GLY A O 1
ATOM 701 N N . THR A 1 94 ? 8.744 8.555 -17.744 1.00 64.25 94 THR A N 1
ATOM 702 C CA . THR A 1 94 ? 10.041 8.348 -18.424 1.00 64.25 94 THR A CA 1
ATOM 703 C C . THR A 1 94 ? 10.210 6.934 -18.972 1.00 64.25 94 THR A C 1
ATOM 705 O O . THR A 1 94 ? 10.820 6.732 -20.019 1.00 64.25 94 THR A O 1
ATOM 708 N N . THR A 1 95 ? 9.678 5.934 -18.271 1.00 65.25 95 THR A N 1
ATOM 709 C CA . THR A 1 95 ? 9.599 4.554 -18.755 1.00 65.25 95 THR A CA 1
ATOM 710 C C . THR A 1 95 ? 8.192 4.346 -19.282 1.00 65.25 95 THR A C 1
ATOM 712 O O . THR A 1 95 ? 7.311 4.055 -18.492 1.00 65.25 95 THR A O 1
ATOM 715 N N . GLY A 1 96 ? 7.958 4.557 -20.573 1.00 75.44 96 GLY A N 1
ATOM 716 C CA . GLY A 1 96 ? 6.648 4.350 -21.197 1.00 75.44 96 GLY A CA 1
ATOM 717 C C . GLY A 1 96 ? 6.530 3.010 -21.932 1.00 75.44 96 GLY A C 1
ATOM 718 O O . GLY A 1 96 ? 7.495 2.253 -22.075 1.00 75.44 96 GLY A O 1
ATOM 719 N N . GLY A 1 97 ? 5.333 2.730 -22.452 1.00 81.81 97 GLY A N 1
ATOM 720 C CA . GLY A 1 97 ? 5.092 1.656 -23.421 1.00 81.81 97 GLY A CA 1
ATOM 721 C C . GLY A 1 97 ? 5.274 0.236 -22.871 1.00 81.81 97 GLY A C 1
ATOM 722 O O . GLY A 1 97 ? 4.801 -0.096 -21.784 1.00 81.81 97 GLY A O 1
ATOM 723 N N . ALA A 1 98 ? 5.948 -0.625 -23.641 1.00 86.31 98 ALA A N 1
ATOM 724 C CA . ALA A 1 98 ? 6.053 -2.062 -23.363 1.00 86.31 98 ALA A CA 1
ATOM 725 C C . ALA A 1 98 ? 6.684 -2.387 -21.998 1.00 86.31 98 ALA A C 1
ATOM 727 O O . ALA A 1 98 ? 6.298 -3.361 -21.354 1.00 86.31 98 ALA A O 1
ATOM 728 N N . ARG A 1 99 ? 7.614 -1.549 -21.521 1.00 84.56 99 ARG A N 1
ATOM 729 C CA . ARG A 1 99 ? 8.273 -1.756 -20.227 1.00 84.56 99 ARG A CA 1
ATOM 730 C C . ARG A 1 99 ? 7.294 -1.632 -19.059 1.00 84.56 99 ARG A C 1
ATOM 732 O O . ARG A 1 99 ? 7.313 -2.480 -18.172 1.00 84.56 99 ARG A O 1
ATOM 739 N N . CYS A 1 100 ? 6.419 -0.625 -19.073 1.00 88.75 100 CYS A N 1
ATOM 740 C CA . CYS A 1 100 ? 5.368 -0.490 -18.061 1.00 88.75 100 CYS A CA 1
ATOM 741 C C . CYS A 1 100 ? 4.412 -1.671 -18.076 1.00 88.75 100 CYS A C 1
ATOM 743 O O . CYS A 1 100 ? 4.069 -2.174 -17.015 1.00 88.75 100 CYS A O 1
ATOM 745 N N . ALA A 1 101 ? 4.019 -2.140 -19.262 1.00 90.44 101 ALA A N 1
ATOM 746 C CA . ALA A 1 101 ? 3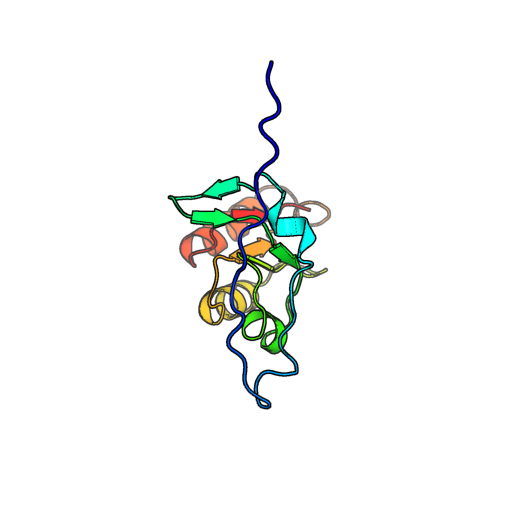.139 -3.297 -19.389 1.00 90.44 101 ALA A CA 1
ATOM 747 C C . ALA A 1 101 ? 3.772 -4.568 -18.792 1.00 90.44 101 ALA A C 1
ATOM 749 O O . ALA A 1 101 ? 3.103 -5.320 -18.091 1.00 90.44 101 ALA A O 1
ATOM 750 N N . GLN A 1 102 ? 5.073 -4.787 -19.003 1.00 90.62 102 GLN A N 1
ATOM 751 C CA . GLN A 1 102 ? 5.784 -5.925 -18.412 1.00 90.62 102 GLN A CA 1
ATOM 752 C C . GLN A 1 102 ? 5.863 -5.836 -16.885 1.00 90.62 102 GLN A C 1
ATOM 754 O O . GLN A 1 102 ? 5.600 -6.820 -16.198 1.00 90.62 102 GLN A O 1
ATOM 759 N N . ILE A 1 103 ? 6.193 -4.657 -16.352 1.00 91.12 103 ILE A N 1
ATOM 760 C CA . ILE A 1 103 ? 6.251 -4.432 -14.901 1.00 91.12 103 ILE A CA 1
ATOM 761 C C . ILE A 1 103 ? 4.855 -4.590 -14.287 1.00 91.12 103 ILE A C 1
ATOM 763 O O . ILE A 1 103 ? 4.720 -5.211 -13.241 1.00 91.12 103 ILE A O 1
ATOM 767 N N . ALA A 1 104 ? 3.818 -4.094 -14.961 1.00 92.31 104 ALA A N 1
ATOM 768 C CA . ALA A 1 104 ? 2.421 -4.251 -14.575 1.00 92.31 104 ALA A CA 1
ATOM 769 C C . ALA A 1 104 ? 2.005 -5.716 -14.424 1.00 92.31 104 ALA A C 1
ATOM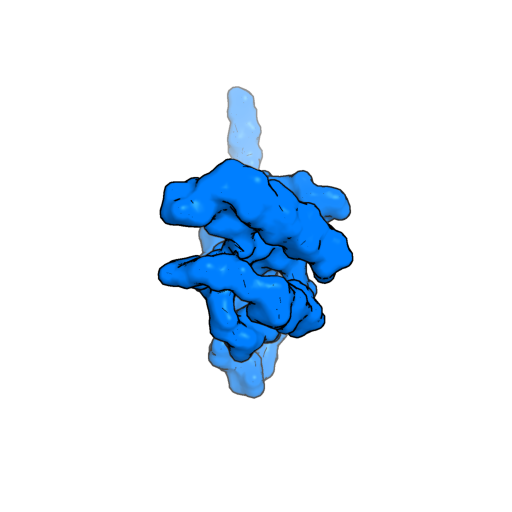 771 O O . ALA A 1 104 ? 1.490 -6.091 -13.373 1.00 92.31 104 ALA A O 1
ATOM 772 N N . ILE A 1 105 ? 2.274 -6.540 -15.439 1.00 93.44 105 ILE A N 1
ATOM 773 C CA . ILE A 1 105 ? 1.986 -7.981 -15.405 1.00 93.44 105 ILE A CA 1
ATOM 774 C C . ILE A 1 105 ? 2.729 -8.646 -14.244 1.00 93.44 105 ILE A C 1
ATOM 776 O O . ILE A 1 105 ? 2.169 -9.464 -13.523 1.00 93.44 105 ILE A O 1
ATOM 780 N N . PHE A 1 106 ? 3.990 -8.274 -14.037 1.00 92.44 106 PHE A N 1
ATOM 781 C CA . PHE A 1 106 ? 4.793 -8.848 -12.970 1.00 92.44 106 PHE A CA 1
ATOM 782 C C . PHE A 1 106 ? 4.295 -8.443 -11.571 1.00 92.44 106 PHE A C 1
ATOM 784 O O . PHE A 1 106 ? 4.187 -9.296 -10.696 1.00 92.44 106 PHE A O 1
ATOM 791 N N . SER A 1 107 ? 3.946 -7.172 -11.360 1.00 93.94 107 SER A N 1
ATOM 792 C CA . SER A 1 107 ? 3.376 -6.694 -10.094 1.00 93.94 107 SER A CA 1
ATOM 793 C C . SER A 1 107 ? 2.013 -7.328 -9.795 1.00 93.94 107 SER A C 1
ATOM 795 O O . SER A 1 107 ? 1.733 -7.650 -8.641 1.00 93.94 107 SER A O 1
ATOM 797 N N . GLU A 1 108 ? 1.167 -7.529 -10.809 1.00 95.00 108 GLU A N 1
ATOM 798 C CA . GLU A 1 108 ? -0.120 -8.221 -10.655 1.00 95.00 108 GLU A CA 1
ATOM 799 C C . GLU A 1 108 ? 0.085 -9.682 -10.238 1.00 95.00 108 GLU A C 1
ATOM 801 O O . GLU A 1 108 ? -0.482 -10.108 -9.232 1.00 95.00 108 GLU A O 1
ATOM 806 N N . ALA A 1 109 ? 1.006 -10.398 -10.892 1.00 95.00 109 ALA A N 1
ATOM 807 C CA . ALA A 1 109 ? 1.354 -11.775 -10.539 1.00 95.00 109 ALA A CA 1
ATOM 808 C C . ALA A 1 109 ? 1.917 -11.921 -9.109 1.00 95.00 109 ALA A C 1
ATOM 810 O O . ALA A 1 109 ? 1.830 -12.993 -8.512 1.00 95.00 109 ALA A O 1
ATOM 811 N N . GLN A 1 110 ? 2.483 -10.851 -8.543 1.00 94.81 110 GLN A N 1
ATOM 812 C CA . GLN A 1 110 ? 2.946 -10.802 -7.150 1.00 94.81 110 GLN A CA 1
ATOM 813 C C . GLN A 1 110 ? 1.831 -10.536 -6.132 1.00 94.81 110 GLN A C 1
ATOM 815 O O . GLN A 1 110 ? 2.081 -10.601 -4.931 1.00 94.81 110 GLN A O 1
ATOM 820 N N . GLY A 1 111 ? 0.612 -10.245 -6.586 1.00 94.56 111 GLY A N 1
ATOM 821 C CA . GLY A 1 111 ? -0.535 -9.973 -5.725 1.00 94.56 111 GLY A CA 1
ATOM 822 C C . GLY A 1 111 ? -0.805 -8.489 -5.477 1.00 94.56 111 GLY A C 1
ATOM 823 O O . GLY A 1 111 ? -1.509 -8.153 -4.522 1.00 94.56 111 GLY A O 1
ATOM 824 N N . ALA A 1 112 ? -0.278 -7.581 -6.308 1.00 96.31 112 ALA A N 1
ATOM 825 C CA . ALA A 1 112 ? -0.712 -6.186 -6.268 1.00 96.31 112 ALA A CA 1
ATOM 826 C C . ALA A 1 112 ? -2.215 -6.089 -6.583 1.00 96.31 112 ALA A C 1
ATOM 828 O O . ALA A 1 112 ? -2.695 -6.641 -7.569 1.00 96.31 112 ALA A O 1
ATOM 829 N N . VAL A 1 113 ? -2.964 -5.339 -5.770 1.00 95.94 113 VAL A N 1
ATOM 830 C CA . VAL A 1 113 ? -4.418 -5.163 -5.959 1.00 95.94 113 VAL A CA 1
ATOM 831 C C . VAL A 1 113 ? -4.747 -4.158 -7.066 1.00 95.94 113 VAL A C 1
ATOM 833 O O . VAL A 1 113 ? -5.874 -4.075 -7.551 1.00 95.94 113 VAL A O 1
ATOM 836 N N . GLY A 1 114 ? -3.765 -3.344 -7.430 1.00 95.38 114 GLY A N 1
ATOM 837 C CA . GLY A 1 114 ? -3.879 -2.330 -8.456 1.00 95.38 114 GLY A CA 1
ATOM 838 C C . GLY A 1 114 ? -2.508 -1.800 -8.839 1.00 95.38 114 GLY A C 1
ATOM 839 O O . GLY A 1 114 ? -1.522 -1.973 -8.118 1.00 95.38 114 GLY A O 1
ATOM 840 N N . LEU A 1 115 ? -2.460 -1.149 -9.991 1.00 94.44 115 LEU A N 1
ATOM 841 C CA . LEU A 1 115 ? -1.233 -0.637 -10.578 1.00 94.44 115 LEU A CA 1
ATOM 842 C C . LEU A 1 115 ? -1.326 0.878 -10.677 1.00 94.44 115 LEU A C 1
ATOM 844 O O . LEU A 1 115 ? -2.363 1.417 -11.065 1.00 94.44 115 LEU A O 1
ATOM 848 N N . VAL A 1 116 ? -0.242 1.555 -10.323 1.00 93.88 116 VAL A N 1
ATOM 849 C CA . VAL A 1 116 ? -0.144 3.010 -10.406 1.00 93.88 116 VAL A CA 1
ATOM 850 C C . VAL A 1 116 ? 0.783 3.365 -11.548 1.00 93.88 116 VAL A C 1
ATOM 852 O O . VAL A 1 116 ? 1.969 3.027 -11.523 1.00 93.88 116 VAL A O 1
ATOM 855 N N . VAL A 1 117 ? 0.214 4.046 -12.537 1.00 89.62 117 VAL A N 1
ATOM 856 C CA . VAL A 1 117 ? 0.947 4.642 -13.651 1.00 89.62 117 VAL A CA 1
ATOM 857 C C . VAL A 1 117 ? 1.128 6.126 -13.346 1.00 89.62 117 VAL A C 1
ATOM 859 O O . VAL A 1 117 ? 0.151 6.780 -12.972 1.00 89.62 117 VAL A O 1
ATOM 862 N N . ASN A 1 118 ? 2.355 6.637 -13.453 1.00 78.62 118 ASN A N 1
ATOM 863 C CA . ASN A 1 118 ? 2.713 8.017 -13.101 1.00 78.62 118 ASN A CA 1
ATOM 864 C C . ASN A 1 118 ? 3.214 8.833 -14.287 1.00 78.62 118 ASN A C 1
ATOM 866 O O . ASN A 1 118 ? 3.810 8.230 -15.203 1.00 78.62 118 ASN A O 1
#

Foldseek 3Di:
DDPPPDDDDDDDDDDDPVLPPAAEDDPCLVVDPADDQPNQGFSFEDEDLDLVNQQRYDGQEYEHDDDDADDLVSLLSSCVSHPHAYAYEQEPVPDHDPSSVVSQVSSVVSRHSHYDYD